Protein AF-A0A2V8KK31-F1 (afdb_monomer_lite)

pLDDT: mean 83.71, std 9.14, range [52.72, 93.0]

Secondary structure (DSSP, 8-state):
-EEEE-TT--SEEEEEEETTEEEEEE---S-HHHHHHHHHHHHHHHHHHHTT-S------BHHHHHHHHHHHHTTTS-HHHHHHHHHHHHHHHHHHTTSBGGG--HHHHH-

Foldseek 3Di:
DDWDDDPPDLWIWDWDDDPNDIDIDTLRDNDPVSSVVSVVVVVVVVVCVVVVVPPPDPFDFPQVVLVVVLVVCVVVDDPVVSVVSVVVVVVCCVQRRRPTPSPDDPVSVVD

Structure (mmCIF, N/CA/C/O backbone):
data_AF-A0A2V8KK31-F1
#
_entry.id   AF-A0A2V8KK31-F1
#
loop_
_atom_site.group_PDB
_atom_site.id
_atom_site.type_symbol
_atom_site.label_atom_id
_atom_site.label_alt_id
_atom_site.label_comp_id
_atom_site.label_asym_id
_atom_site.label_entity_id
_atom_site.label_seq_id
_atom_site.pdbx_PDB_ins_code
_atom_site.Cartn_x
_atom_site.Cartn_y
_atom_site.Cartn_z
_atom_site.occupancy
_atom_site.B_iso_or_equiv
_atom_site.auth_seq_id
_atom_site.auth_comp_id
_atom_site.auth_asym_id
_atom_site.auth_atom_id
_atom_site.pdbx_PDB_model_num
ATOM 1 N N . MET A 1 1 ? -18.142 -15.011 10.668 1.00 59.56 1 MET A N 1
ATOM 2 C CA . MET A 1 1 ? -17.737 -13.586 10.744 1.00 59.56 1 MET A CA 1
ATOM 3 C C . MET A 1 1 ? -17.951 -13.119 12.162 1.00 59.56 1 MET A C 1
ATOM 5 O O . MET A 1 1 ? -19.031 -13.358 12.693 1.00 59.56 1 MET A O 1
ATOM 9 N N . ALA A 1 2 ? -16.948 -12.504 12.780 1.00 81.12 2 ALA A N 1
ATOM 10 C CA . ALA A 1 2 ? -17.057 -12.041 14.157 1.00 81.12 2 ALA A CA 1
ATOM 11 C C . ALA A 1 2 ? -16.791 -10.536 14.220 1.00 81.12 2 ALA A C 1
ATOM 13 O O . ALA A 1 2 ? -15.685 -10.082 13.942 1.00 81.12 2 ALA A O 1
ATOM 14 N N . LEU A 1 3 ? -17.814 -9.771 14.607 1.00 87.94 3 LEU A N 1
ATOM 15 C CA . LEU A 1 3 ? -17.661 -8.389 15.045 1.00 87.94 3 LEU A CA 1
ATOM 16 C C . LEU A 1 3 ? -17.689 -8.392 16.572 1.00 87.94 3 LEU A C 1
ATOM 18 O O . LEU A 1 3 ? -18.703 -8.747 17.171 1.00 87.94 3 LEU A O 1
ATOM 22 N N . PHE A 1 4 ? -16.588 -8.008 17.204 1.00 88.81 4 PHE A N 1
ATOM 23 C CA . PHE A 1 4 ? -16.431 -8.121 18.650 1.00 88.81 4 PHE A CA 1
ATOM 24 C C . PHE A 1 4 ? -15.670 -6.933 19.231 1.00 88.81 4 PHE A C 1
ATOM 26 O O . PHE A 1 4 ? -15.134 -6.073 18.530 1.00 88.81 4 PHE A O 1
ATOM 33 N N . LYS A 1 5 ? -15.658 -6.872 20.557 1.00 89.25 5 LYS A N 1
ATOM 34 C CA . LYS A 1 5 ? -15.027 -5.820 21.341 1.00 89.25 5 LYS A CA 1
ATOM 35 C C . LYS A 1 5 ? -14.205 -6.487 22.432 1.00 89.25 5 LYS A C 1
ATOM 37 O O . LYS A 1 5 ? -14.700 -7.395 23.093 1.00 89.25 5 LYS A O 1
ATOM 42 N N . TYR A 1 6 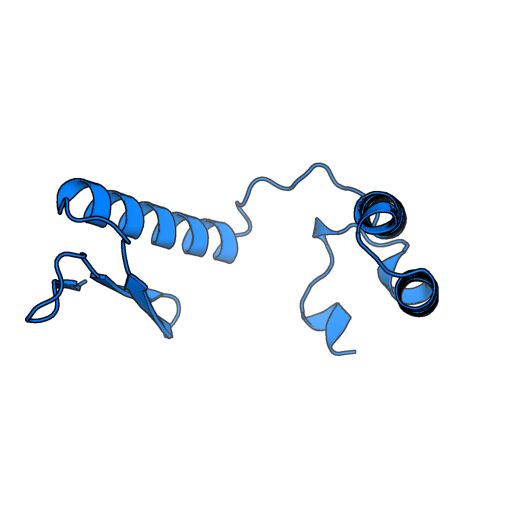? -12.959 -6.058 22.605 1.00 85.31 6 TYR A N 1
ATOM 43 C CA . TYR A 1 6 ? -12.142 -6.582 23.696 1.00 85.31 6 TYR A CA 1
ATOM 44 C C . TYR A 1 6 ? -12.604 -6.011 25.039 1.00 85.31 6 TYR A C 1
ATOM 46 O O . TYR A 1 6 ? -13.003 -4.839 25.089 1.00 85.31 6 TYR A O 1
ATOM 54 N N . PRO A 1 7 ? -12.492 -6.790 26.128 1.00 84.19 7 PRO A N 1
ATOM 55 C CA . PRO A 1 7 ? -12.673 -6.279 27.481 1.00 84.19 7 PRO A CA 1
ATOM 56 C C . PRO A 1 7 ? -11.825 -5.016 27.697 1.00 84.19 7 PRO A C 1
ATOM 58 O O . PRO A 1 7 ? -10.670 -4.951 27.277 1.00 84.19 7 PRO A O 1
ATOM 61 N N . GLY A 1 8 ? -12.418 -3.967 28.270 1.00 84.00 8 GLY A N 1
ATOM 62 C CA . GLY A 1 8 ? -11.738 -2.692 28.543 1.00 84.00 8 GLY A CA 1
A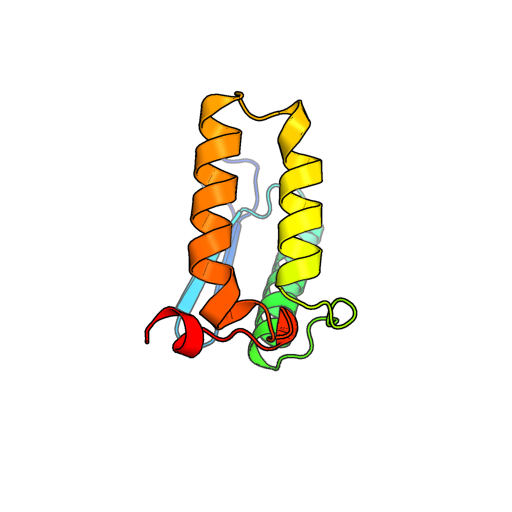TOM 63 C C . GLY A 1 8 ? -11.528 -1.749 27.344 1.00 84.00 8 GLY A C 1
ATOM 64 O O . GLY A 1 8 ? -11.297 -0.558 27.548 1.00 84.00 8 GLY A O 1
ATOM 65 N N . LYS A 1 9 ? -11.668 -2.199 26.087 1.00 83.88 9 LYS A N 1
ATOM 66 C CA . LYS A 1 9 ? -11.503 -1.326 24.905 1.00 83.88 9 LYS A CA 1
ATOM 67 C C . LYS A 1 9 ? -12.839 -0.817 24.395 1.00 83.88 9 LYS A C 1
ATOM 69 O O . LYS A 1 9 ? -13.780 -1.580 24.259 1.00 83.88 9 LYS A O 1
ATOM 74 N N . LYS A 1 10 ? -12.935 0.470 24.039 1.00 87.06 10 LYS A N 1
ATOM 75 C CA . LYS A 1 10 ? -14.172 1.076 23.492 1.00 87.06 10 LYS A CA 1
ATOM 76 C C . LYS A 1 10 ? -14.353 0.868 21.979 1.00 87.06 10 LYS A C 1
ATOM 78 O O . LYS A 1 10 ? -15.412 1.207 21.458 1.00 87.06 10 LYS A O 1
ATOM 83 N N . THR A 1 11 ? -13.355 0.296 21.313 1.00 90.56 11 THR A N 1
ATOM 84 C CA . THR A 1 11 ? -13.265 0.153 19.855 1.00 90.56 11 THR A CA 1
ATOM 85 C C . THR A 1 11 ? -13.740 -1.220 19.388 1.00 90.56 11 THR A C 1
ATOM 87 O O . THR A 1 11 ? -13.426 -2.231 20.015 1.00 90.56 11 THR A O 1
ATOM 90 N N . TRP A 1 12 ? -14.460 -1.254 18.269 1.00 91.19 12 TRP A N 1
ATOM 91 C CA . TRP A 1 12 ? -14.866 -2.489 17.602 1.00 91.19 12 TRP A CA 1
ATOM 92 C C . TRP A 1 12 ? -13.738 -3.092 16.766 1.00 91.19 12 TRP A C 1
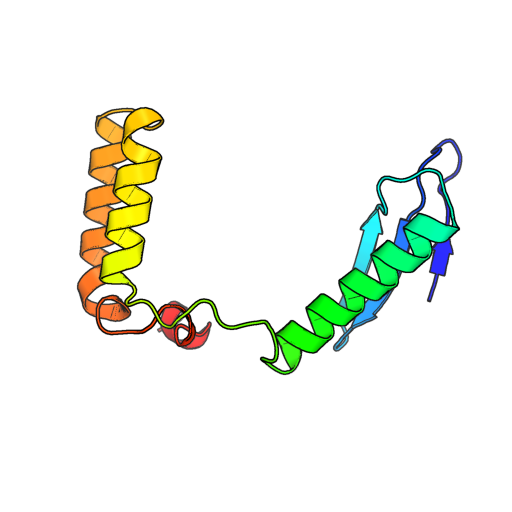ATOM 94 O O . TRP A 1 12 ? -12.937 -2.376 16.166 1.00 91.19 12 TRP A O 1
ATOM 104 N N . TYR A 1 13 ? -13.715 -4.416 16.701 1.00 90.81 13 TYR A N 1
ATOM 105 C CA . TYR A 1 13 ? -12.821 -5.214 15.873 1.00 90.81 13 TYR A CA 1
ATOM 106 C C . TYR A 1 13 ? -13.655 -6.159 15.022 1.00 90.81 13 TYR A C 1
ATOM 108 O O . TYR A 1 13 ? -14.721 -6.603 15.455 1.00 90.81 13 TYR A O 1
ATOM 116 N N . TYR A 1 14 ? -13.170 -6.457 13.825 1.00 91.19 14 TYR A N 1
ATOM 117 C CA . TYR A 1 14 ? -13.787 -7.430 12.937 1.00 91.19 14 TYR A CA 1
ATOM 118 C C . TYR A 1 14 ? -12.784 -8.509 12.549 1.00 91.19 14 TYR A C 1
ATOM 120 O O . TYR A 1 14 ? -11.573 -8.278 12.488 1.00 91.19 14 TYR A O 1
ATOM 128 N N . GLU A 1 15 ? -13.314 -9.700 12.305 1.00 91.56 15 GLU A N 1
ATOM 129 C CA . GLU A 1 15 ? -12.558 -10.857 11.861 1.00 91.56 15 GLU A CA 1
ATOM 130 C C . GLU A 1 15 ? -13.335 -11.640 10.799 1.00 91.56 15 GLU A C 1
ATOM 132 O O . GLU A 1 15 ? -14.507 -12.004 10.988 1.00 91.56 15 GLU A O 1
ATOM 137 N N . PHE A 1 16 ? -12.653 -11.934 9.694 1.00 90.50 16 PHE A N 1
ATOM 138 C CA . PHE A 1 16 ? -13.154 -12.781 8.621 1.00 90.50 16 PHE A CA 1
ATOM 139 C C . PHE A 1 16 ? -12.023 -13.552 7.934 1.00 90.50 16 PHE A C 1
ATOM 141 O O . PHE A 1 16 ? -10.852 -13.209 8.064 1.00 90.50 16 PHE A O 1
ATOM 148 N N . HIS A 1 17 ? -12.390 -14.600 7.199 1.00 86.81 17 HIS A N 1
ATOM 149 C CA . HIS A 1 17 ? -11.469 -15.337 6.338 1.00 86.81 17 HIS A CA 1
ATOM 150 C C . HIS A 1 17 ? -11.641 -14.859 4.897 1.00 86.81 17 HIS A C 1
ATOM 152 O O . HIS A 1 17 ? -12.770 -14.642 4.455 1.0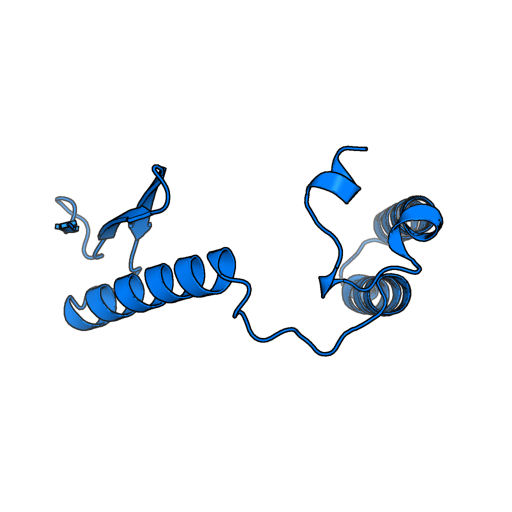0 86.81 17 HIS A O 1
ATOM 158 N N . PHE A 1 18 ? -10.535 -14.692 4.183 1.00 83.06 18 PHE A N 1
ATOM 159 C CA . PHE A 1 18 ? -10.499 -14.343 2.770 1.00 83.06 18 PHE A CA 1
ATOM 160 C C . PHE A 1 18 ? -9.359 -15.109 2.098 1.00 83.06 18 PHE A C 1
ATOM 162 O O . PHE A 1 18 ? -8.233 -15.060 2.585 1.00 83.06 18 PHE A O 1
ATOM 169 N N . ALA A 1 19 ? -9.658 -15.852 1.027 1.00 79.88 19 ALA A N 1
ATOM 170 C CA . ALA A 1 19 ? -8.682 -16.665 0.287 1.00 79.88 19 ALA A CA 1
ATOM 171 C C . ALA A 1 19 ? -7.792 -17.569 1.179 1.00 79.88 19 ALA A C 1
ATOM 173 O O . ALA A 1 19 ? -6.593 -17.696 0.960 1.00 79.88 19 ALA A O 1
ATOM 174 N N . GLY A 1 20 ? -8.367 -18.168 2.231 1.00 79.50 20 GLY A N 1
ATOM 175 C CA . GLY A 1 20 ? -7.638 -19.018 3.186 1.00 79.50 20 GLY A CA 1
ATOM 176 C C . GLY A 1 20 ? -6.865 -18.263 4.278 1.00 79.50 20 GLY A C 1
ATOM 177 O O . GLY A 1 20 ? -6.449 -18.875 5.259 1.00 79.50 20 GLY A O 1
ATOM 178 N N . GLN A 1 21 ? -6.737 -16.937 4.184 1.00 81.38 21 GLN A N 1
ATOM 179 C CA . GLN A 1 21 ? -6.110 -16.102 5.206 1.00 81.38 21 GLN A CA 1
ATOM 180 C C . GLN A 1 21 ? -7.145 -15.525 6.178 1.00 81.38 21 GLN A C 1
ATOM 182 O O . GLN A 1 21 ? -8.207 -15.037 5.786 1.00 81.38 21 GLN A O 1
ATOM 187 N N . LYS A 1 22 ? -6.823 -15.536 7.474 1.00 87.06 22 LYS A N 1
ATOM 188 C CA . LYS A 1 22 ? -7.622 -14.886 8.518 1.00 87.06 22 LYS A CA 1
ATOM 189 C C . LYS A 1 22 ? -7.215 -13.417 8.659 1.00 87.06 22 LYS A C 1
ATOM 191 O O . LYS A 1 22 ? -6.093 -13.115 9.055 1.00 87.06 22 LYS A O 1
ATOM 196 N N . VAL A 1 23 ? -8.142 -12.507 8.374 1.00 84.94 23 VAL A N 1
ATOM 197 C CA . VAL A 1 23 ? -7.970 -11.054 8.504 1.00 84.94 23 VAL A CA 1
ATOM 198 C C . VAL A 1 23 ? -8.628 -10.592 9.798 1.00 84.94 23 VAL A C 1
ATOM 200 O O . VAL A 1 23 ? -9.823 -10.807 10.009 1.00 84.94 23 VAL A O 1
ATOM 203 N N . ARG A 1 24 ? -7.848 -9.947 10.672 1.00 89.12 24 ARG A N 1
ATOM 204 C CA . ARG A 1 24 ? -8.305 -9.399 11.955 1.00 89.12 24 ARG A CA 1
ATOM 205 C C . ARG A 1 24 ? -7.825 -7.961 12.094 1.00 89.12 24 ARG A C 1
ATOM 207 O O . ARG A 1 24 ? -6.645 -7.721 12.327 1.00 89.12 24 ARG A O 1
ATOM 214 N N . GLU A 1 25 ? -8.744 -7.008 12.004 1.00 86.94 25 GLU A N 1
ATOM 215 C CA . GLU A 1 25 ? -8.409 -5.583 12.023 1.00 86.94 25 GLU A CA 1
ATOM 216 C C . GLU A 1 25 ? -9.319 -4.803 12.989 1.00 86.94 25 GLU A C 1
ATOM 218 O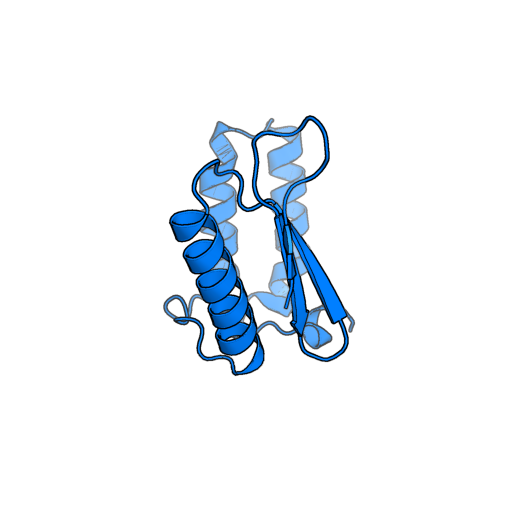 O . GLU A 1 25 ? -10.434 -5.208 13.338 1.00 86.94 25 GLU A O 1
ATOM 223 N N . SER A 1 26 ? -8.824 -3.662 13.474 1.00 88.50 26 SER A N 1
ATOM 224 C CA . SER A 1 26 ? -9.623 -2.748 14.291 1.00 88.50 26 SER A CA 1
ATOM 225 C C . SER A 1 26 ? -10.485 -1.864 13.396 1.00 88.50 26 SER A C 1
ATOM 227 O O . SER A 1 26 ? -9.955 -1.186 12.518 1.00 88.50 26 SER A O 1
ATOM 229 N N . ALA A 1 27 ? -11.774 -1.737 13.697 1.00 85.94 27 ALA A N 1
ATOM 230 C CA . ALA A 1 27 ? -12.652 -0.794 13.009 1.00 85.94 27 ALA A CA 1
ATOM 231 C C . ALA A 1 27 ? -12.397 0.676 13.398 1.00 85.94 27 ALA A C 1
ATOM 233 O O . ALA A 1 27 ? -13.025 1.571 12.839 1.00 85.94 27 ALA A O 1
ATOM 234 N N . LYS A 1 28 ? -11.532 0.933 14.398 1.00 87.75 28 LYS A N 1
ATOM 235 C CA . LYS A 1 28 ? -11.174 2.268 14.935 1.00 87.75 28 LYS A CA 1
ATOM 236 C C . LYS A 1 28 ? -12.373 3.151 15.321 1.00 87.75 28 LYS A C 1
ATOM 238 O O . LYS A 1 28 ? -12.234 4.352 15.509 1.00 87.75 28 LYS A O 1
ATOM 243 N N . THR A 1 29 ? -13.546 2.552 15.500 1.00 86.81 29 THR A N 1
ATOM 244 C CA . THR A 1 29 ? -14.792 3.239 15.840 1.00 86.81 29 THR A CA 1
ATOM 245 C C . THR A 1 29 ? -15.448 2.611 17.062 1.00 86.81 29 THR A C 1
ATOM 247 O O . THR A 1 29 ? -15.244 1.435 17.374 1.00 86.81 29 THR A O 1
ATOM 250 N N . ARG A 1 30 ? -16.264 3.409 17.754 1.00 87.94 30 ARG A N 1
ATOM 251 C CA . ARG A 1 30 ? -17.091 2.987 18.894 1.00 87.94 30 ARG A CA 1
ATOM 252 C C . ARG A 1 30 ? -18.495 2.547 18.465 1.00 87.94 30 ARG A C 1
ATOM 254 O O . ARG A 1 30 ? -19.195 1.910 19.249 1.00 87.94 30 ARG A O 1
ATOM 261 N N . SER A 1 31 ? -18.898 2.854 17.230 1.00 88.75 31 SER A N 1
ATOM 262 C CA . SER A 1 31 ? -20.219 2.516 16.697 1.00 88.75 31 SER A CA 1
ATOM 263 C C . SER A 1 31 ? -20.218 1.162 15.987 1.00 88.75 31 SER A C 1
ATOM 265 O O . SER A 1 31 ? -19.426 0.928 15.074 1.00 88.75 31 SER A O 1
ATOM 267 N N . LYS A 1 32 ? -21.148 0.281 16.374 1.00 86.75 32 LYS A N 1
ATOM 268 C CA . LYS A 1 32 ? -21.304 -1.063 15.791 1.00 86.75 32 LYS A CA 1
ATOM 269 C C . LYS A 1 32 ? -21.684 -1.004 14.307 1.00 86.75 32 LYS A C 1
ATOM 271 O O . LYS A 1 32 ? -21.227 -1.827 13.520 1.00 86.75 32 LYS A O 1
ATOM 276 N N . THR A 1 33 ? -22.499 -0.021 13.919 1.00 90.00 33 THR A N 1
ATOM 277 C CA . THR A 1 33 ? -22.962 0.149 12.533 1.00 90.00 33 THR A CA 1
ATOM 278 C C . THR A 1 33 ? -21.825 0.581 11.613 1.00 90.00 33 THR A C 1
ATOM 280 O O . THR A 1 33 ? -21.646 -0.003 10.547 1.00 90.00 33 THR A O 1
ATOM 283 N N . ILE A 1 34 ? -21.005 1.541 12.052 1.00 89.75 34 ILE A N 1
ATOM 284 C CA . ILE A 1 34 ? -19.807 1.975 11.317 1.00 89.75 34 ILE A CA 1
ATOM 285 C C . ILE A 1 34 ? -18.801 0.826 11.227 1.00 89.75 34 ILE A C 1
ATOM 287 O O . ILE A 1 34 ? -18.216 0.616 10.170 1.00 89.75 34 ILE A O 1
ATOM 291 N N . ALA A 1 35 ? -18.643 0.038 12.293 1.00 89.00 35 ALA A N 1
ATOM 292 C CA . ALA A 1 35 ? -17.732 -1.099 12.286 1.00 89.00 35 ALA A CA 1
ATOM 293 C C . ALA A 1 35 ? -18.146 -2.189 11.284 1.00 89.00 35 ALA A C 1
ATOM 295 O O . ALA A 1 35 ? -17.294 -2.716 10.576 1.00 89.00 35 ALA A O 1
ATOM 296 N N . ARG A 1 36 ? -19.453 -2.462 11.160 1.00 90.50 36 ARG A N 1
ATOM 297 C CA . ARG A 1 36 ? -19.994 -3.362 10.131 1.00 90.50 36 ARG A CA 1
ATOM 298 C C . ARG A 1 36 ? -19.756 -2.826 8.714 1.00 90.50 36 ARG A C 1
ATOM 300 O O . ARG A 1 36 ? -19.357 -3.586 7.842 1.00 90.50 36 ARG A O 1
ATOM 307 N N . ARG A 1 37 ? -19.955 -1.524 8.477 1.00 90.75 37 ARG A N 1
ATOM 308 C CA . ARG A 1 37 ? -19.652 -0.913 7.166 1.00 90.75 37 ARG A CA 1
ATOM 309 C C . ARG A 1 37 ? -18.159 -0.967 6.833 1.00 90.75 37 ARG A C 1
ATOM 311 O O . ARG A 1 37 ? -17.805 -1.231 5.691 1.00 90.75 37 ARG A O 1
ATOM 318 N N . ALA A 1 38 ? -17.293 -0.730 7.818 1.00 88.56 38 ALA A N 1
ATOM 319 C CA . ALA A 1 38 ? -15.843 -0.801 7.645 1.00 88.56 38 ALA A CA 1
ATOM 320 C C . ALA A 1 38 ? -15.386 -2.217 7.266 1.00 88.56 38 ALA A C 1
ATOM 322 O O . ALA A 1 38 ? -14.593 -2.369 6.343 1.00 88.56 38 ALA A O 1
ATOM 323 N N . GLU A 1 39 ? -15.931 -3.242 7.923 1.00 90.88 39 GLU A N 1
ATOM 324 C CA . GLU A 1 39 ? -15.698 -4.641 7.557 1.00 90.88 39 GLU A CA 1
ATOM 325 C C . GLU A 1 39 ? -16.137 -4.930 6.113 1.00 90.88 39 GLU A C 1
ATOM 327 O O . GLU A 1 39 ? -15.349 -5.450 5.328 1.00 90.88 39 GLU A O 1
ATOM 332 N N . GLN A 1 40 ? -17.377 -4.576 5.750 1.00 89.75 40 GLN A N 1
ATOM 333 C CA . GLN A 1 40 ? -17.911 -4.809 4.403 1.00 89.75 40 GLN A CA 1
ATOM 334 C C . GLN A 1 40 ? -17.043 -4.151 3.332 1.00 89.75 40 GLN A C 1
ATOM 336 O O . GLN A 1 40 ? -16.697 -4.790 2.344 1.00 89.75 40 GLN A O 1
ATOM 341 N N . LYS A 1 41 ? -16.638 -2.897 3.559 1.00 89.06 41 LYS A N 1
ATOM 342 C CA . LYS A 1 41 ? -15.731 -2.184 2.662 1.00 89.06 41 LYS A CA 1
ATOM 343 C C . LYS A 1 41 ? -14.377 -2.884 2.557 1.00 89.06 41 LYS A C 1
ATOM 345 O O . LYS A 1 41 ? -13.876 -3.051 1.455 1.00 89.06 41 LYS A O 1
ATOM 350 N N . ARG A 1 42 ? -13.802 -3.331 3.677 1.00 87.81 42 ARG A N 1
ATOM 351 C CA . ARG A 1 42 ? -12.511 -4.031 3.682 1.00 87.81 42 ARG A CA 1
ATOM 352 C C . ARG A 1 42 ? -12.568 -5.340 2.899 1.00 87.81 42 ARG A C 1
ATOM 354 O O . ARG A 1 42 ? -11.625 -5.658 2.184 1.00 87.81 42 ARG A O 1
ATOM 361 N N . ARG A 1 43 ? -13.668 -6.087 3.016 1.00 86.38 43 ARG A N 1
ATOM 362 C CA . ARG A 1 43 ? -13.892 -7.283 2.202 1.00 86.38 43 ARG A CA 1
ATOM 363 C C . ARG A 1 43 ? -14.032 -6.933 0.725 1.00 86.38 43 ARG A C 1
ATOM 365 O O . ARG A 1 43 ? -13.347 -7.549 -0.075 1.00 86.38 43 ARG A O 1
ATOM 372 N N . ALA A 1 44 ? -14.850 -5.939 0.386 1.00 86.19 44 ALA A N 1
ATOM 373 C CA . ALA A 1 44 ? -15.010 -5.498 -0.997 1.00 86.19 44 ALA A CA 1
ATOM 374 C C . ALA A 1 44 ? -13.671 -5.057 -1.607 1.00 86.19 44 ALA A C 1
ATOM 376 O O . ALA A 1 44 ? -13.363 -5.430 -2.724 1.00 86.19 44 ALA A O 1
ATOM 377 N N . GLU A 1 45 ? -12.816 -4.356 -0.858 1.00 82.50 45 GLU A N 1
ATOM 378 C CA . GLU A 1 45 ? -11.465 -3.992 -1.311 1.00 82.50 45 GLU A CA 1
ATOM 379 C C . GLU A 1 45 ? -10.568 -5.212 -1.576 1.00 82.50 45 GLU A C 1
ATOM 381 O O . GLU A 1 45 ? -9.738 -5.176 -2.485 1.00 82.50 45 GLU A O 1
ATOM 386 N N . LEU A 1 46 ? -10.703 -6.275 -0.775 1.00 83.50 46 LEU A N 1
ATOM 387 C CA . LEU A 1 46 ? -9.982 -7.531 -0.982 1.00 83.50 46 LEU A CA 1
ATOM 388 C C . LEU A 1 46 ? -10.543 -8.312 -2.174 1.00 83.50 46 LEU A C 1
ATOM 390 O O . LEU A 1 46 ? -9.759 -8.829 -2.958 1.00 83.50 46 LEU A O 1
ATOM 394 N N . GLU A 1 47 ? -11.864 -8.354 -2.346 1.00 82.62 47 GLU A N 1
ATOM 395 C CA . GLU A 1 47 ? -12.539 -8.968 -3.498 1.00 82.62 47 GLU A CA 1
ATOM 396 C C . GLU A 1 47 ? -12.210 -8.221 -4.797 1.00 82.62 47 GLU A C 1
ATOM 398 O O . GLU A 1 47 ? -11.780 -8.835 -5.767 1.00 82.62 47 GLU A O 1
ATOM 403 N N . GLU A 1 48 ? -12.315 -6.892 -4.809 1.00 79.06 48 GLU A N 1
ATOM 404 C CA . GLU A 1 48 ? -11.929 -6.045 -5.942 1.00 79.06 48 GLU A CA 1
ATOM 405 C C . GLU A 1 48 ? -10.438 -6.167 -6.262 1.00 79.06 48 GLU A C 1
ATOM 407 O O . GLU A 1 48 ? -10.060 -6.162 -7.431 1.00 79.06 48 GLU A O 1
ATOM 412 N N . GLY A 1 49 ? -9.580 -6.277 -5.243 1.00 69.12 49 GLY A N 1
ATOM 413 C CA . GLY A 1 49 ? -8.153 -6.530 -5.425 1.00 69.12 49 GLY A CA 1
ATOM 414 C C . GLY A 1 49 ? -7.879 -7.913 -6.016 1.00 69.12 49 GLY A C 1
ATOM 415 O O . GLY A 1 49 ? -7.116 -8.024 -6.968 1.00 69.12 49 GLY A O 1
ATOM 416 N N . TYR A 1 50 ? -8.539 -8.948 -5.494 1.00 71.44 50 TYR A N 1
ATOM 417 C CA . TYR A 1 50 ? -8.395 -10.334 -5.941 1.00 71.44 50 TYR A CA 1
ATOM 418 C C . TYR A 1 50 ? -8.915 -10.549 -7.367 1.00 71.44 50 TYR A C 1
ATOM 420 O O . TYR A 1 50 ? -8.294 -11.254 -8.153 1.00 71.44 50 TYR A O 1
ATOM 428 N N . HIS A 1 51 ? -10.024 -9.900 -7.724 1.00 70.44 51 HIS A N 1
ATOM 429 C CA . HIS A 1 51 ? -10.610 -9.956 -9.063 1.00 70.44 51 HIS A CA 1
ATOM 430 C C . HIS A 1 51 ? -10.048 -8.898 -10.029 1.00 70.44 51 HIS A C 1
ATOM 432 O O . HIS A 1 51 ? -10.516 -8.803 -11.161 1.00 70.44 51 HIS A O 1
ATOM 438 N N . GLY A 1 52 ? -9.072 -8.082 -9.610 1.00 63.88 52 GLY A N 1
ATOM 439 C CA . GLY A 1 52 ? -8.467 -7.043 -10.454 1.00 63.88 52 GLY A CA 1
ATOM 440 C C . GLY A 1 52 ? -9.415 -5.899 -10.855 1.00 63.88 52 GLY A C 1
ATOM 441 O O . GLY A 1 52 ? -9.117 -5.152 -11.784 1.00 63.88 52 GLY A O 1
ATOM 442 N N . LEU A 1 53 ? -10.550 -5.745 -10.163 1.00 61.03 53 LEU A N 1
ATOM 443 C CA . LEU A 1 53 ? -11.599 -4.746 -10.427 1.00 61.03 53 LEU A CA 1
ATOM 444 C C . LEU A 1 53 ? -11.319 -3.378 -9.795 1.00 61.03 53 LEU A C 1
ATOM 446 O O . LEU A 1 53 ? -12.071 -2.423 -10.007 1.00 61.03 53 LEU A O 1
ATOM 450 N N . LYS A 1 54 ? -10.246 -3.257 -9.008 1.00 58.66 54 LYS A N 1
ATOM 451 C CA . LYS A 1 54 ? -9.842 -1.982 -8.415 1.00 58.66 54 LYS A CA 1
ATOM 452 C C . LYS A 1 54 ? -9.652 -0.960 -9.537 1.00 58.66 54 LYS A C 1
ATOM 454 O O . LYS A 1 54 ? -8.904 -1.235 -10.472 1.00 58.66 54 LYS A O 1
ATOM 459 N N . LYS A 1 55 ? -10.316 0.207 -9.450 1.00 52.72 55 LYS A N 1
ATOM 460 C CA . LYS A 1 55 ? -10.189 1.303 -10.433 1.00 52.72 55 LYS A CA 1
ATOM 461 C C . LYS A 1 55 ? -8.713 1.509 -10.769 1.00 52.72 55 LYS A C 1
ATOM 463 O O . LYS A 1 55 ? -7.974 2.074 -9.959 1.00 52.72 55 LYS A O 1
ATOM 468 N N . ARG A 1 56 ? -8.293 1.032 -11.946 1.00 53.94 56 ARG A N 1
ATOM 469 C CA . ARG A 1 56 ? -6.951 1.272 -12.465 1.00 53.94 56 ARG A CA 1
ATOM 470 C C . ARG A 1 56 ? -6.794 2.787 -12.521 1.00 53.94 56 ARG A C 1
ATOM 472 O O . ARG A 1 56 ? -7.543 3.468 -13.221 1.00 53.94 56 ARG A O 1
ATOM 479 N N . GLN A 1 57 ? -5.867 3.319 -11.722 1.00 57.69 57 GLN A N 1
ATOM 480 C CA . GLN A 1 57 ? -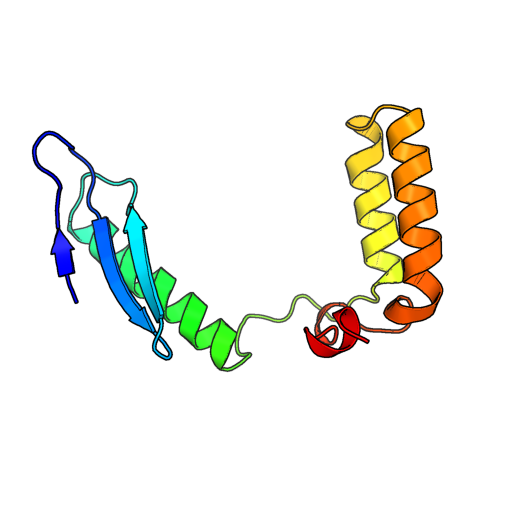5.293 4.634 -11.999 1.00 57.69 57 GLN A CA 1
ATOM 481 C C . GLN A 1 57 ? -4.936 4.640 -13.486 1.00 57.69 57 GLN A C 1
ATOM 483 O O . GLN A 1 57 ? -4.468 3.611 -13.983 1.00 57.69 57 GLN A O 1
ATOM 488 N N . ALA A 1 58 ? -5.224 5.740 -14.192 1.00 60.06 58 ALA A N 1
ATOM 489 C CA . ALA A 1 58 ? -4.943 5.827 -15.622 1.00 60.06 58 ALA A CA 1
ATOM 490 C C . ALA A 1 58 ? -3.531 5.281 -15.888 1.00 60.06 58 ALA A C 1
ATOM 492 O O . ALA A 1 58 ? -2.629 5.609 -15.109 1.00 60.06 58 ALA A O 1
ATOM 493 N N . PRO A 1 59 ? -3.348 4.412 -16.895 1.00 63.72 59 PRO A N 1
ATOM 494 C CA . PRO A 1 59 ? -2.091 3.710 -17.096 1.00 63.72 59 PRO A CA 1
ATOM 495 C C . PRO A 1 59 ? -0.965 4.734 -17.258 1.00 63.72 59 PRO A C 1
ATOM 497 O O . PRO A 1 59 ? -0.893 5.456 -18.250 1.00 63.72 59 PRO A O 1
ATOM 500 N N . ARG A 1 60 ? -0.114 4.830 -16.234 1.00 79.38 60 ARG A N 1
ATOM 501 C CA . ARG A 1 60 ? 1.090 5.661 -16.222 1.00 79.38 60 ARG A CA 1
ATOM 502 C C . ARG A 1 60 ? 2.298 4.749 -16.337 1.00 79.38 60 ARG A C 1
ATOM 504 O O . ARG A 1 60 ? 2.348 3.698 -15.694 1.00 79.38 60 ARG A O 1
ATOM 511 N N . LEU A 1 61 ? 3.275 5.177 -17.128 1.00 85.50 61 LEU A N 1
ATOM 512 C CA . LEU A 1 61 ? 4.585 4.536 -17.177 1.00 85.50 61 LEU A CA 1
ATOM 513 C C . LEU A 1 61 ? 5.275 4.675 -15.820 1.00 85.50 61 LEU A C 1
ATOM 515 O O . LEU A 1 61 ? 5.226 5.745 -15.205 1.00 85.50 61 LEU A O 1
ATOM 519 N N . PHE A 1 62 ? 5.967 3.620 -15.391 1.00 86.94 62 PHE A N 1
ATOM 520 C CA . PHE A 1 62 ? 6.747 3.624 -14.154 1.00 86.94 62 PHE A CA 1
ATOM 521 C C . PHE A 1 62 ? 7.716 4.807 -14.102 1.00 86.94 62 PHE A C 1
ATOM 523 O O . PHE A 1 62 ? 7.784 5.493 -13.090 1.00 86.94 62 PHE A O 1
ATOM 530 N N . LYS A 1 63 ? 8.398 5.104 -15.217 1.00 85.19 63 LYS A N 1
ATOM 531 C CA . LYS A 1 63 ? 9.352 6.217 -15.308 1.00 85.19 63 LYS A CA 1
ATOM 532 C C . LYS A 1 63 ? 8.722 7.566 -14.942 1.00 85.19 63 LYS A C 1
ATOM 534 O O . LYS A 1 63 ? 9.286 8.309 -14.149 1.00 85.19 63 LYS A O 1
ATOM 539 N N . VAL A 1 64 ? 7.530 7.850 -15.470 1.00 86.44 64 VAL A N 1
ATOM 540 C CA . VAL A 1 64 ? 6.829 9.121 -15.222 1.00 86.44 64 VAL A CA 1
ATOM 541 C C . VAL A 1 64 ? 6.430 9.240 -13.753 1.00 86.44 64 VAL A C 1
ATOM 543 O O . VAL A 1 64 ? 6.657 10.275 -13.134 1.00 86.44 64 VAL A O 1
ATOM 546 N N . ALA A 1 65 ? 5.889 8.174 -13.163 1.00 87.06 65 ALA A N 1
ATOM 547 C CA . ALA A 1 65 ? 5.508 8.202 -11.753 1.00 87.06 65 ALA A CA 1
ATOM 548 C C . ALA A 1 65 ? 6.708 8.199 -10.797 1.00 87.06 65 ALA A C 1
ATOM 550 O O . ALA A 1 65 ? 6.624 8.784 -9.720 1.00 87.06 65 ALA A O 1
ATOM 551 N N . ALA A 1 66 ? 7.816 7.561 -11.176 1.00 87.75 66 ALA A N 1
ATOM 552 C CA . ALA A 1 66 ? 9.063 7.586 -10.422 1.00 87.75 66 ALA A CA 1
ATOM 553 C C . ALA A 1 66 ? 9.621 9.017 -10.334 1.00 87.75 66 ALA A C 1
ATOM 555 O O . ALA A 1 66 ? 9.974 9.473 -9.245 1.00 87.75 66 ALA A O 1
ATOM 556 N N . ASP A 1 67 ? 9.612 9.752 -11.450 1.00 88.00 67 ASP A N 1
ATOM 557 C CA . ASP A 1 67 ? 10.024 11.157 -11.497 1.00 88.00 67 ASP A CA 1
ATOM 558 C C . ASP A 1 67 ? 9.074 12.063 -10.686 1.00 88.00 67 ASP A C 1
ATOM 560 O O . ASP A 1 67 ? 9.531 12.900 -9.901 1.00 88.00 67 ASP A O 1
ATOM 564 N N . GLU A 1 68 ? 7.752 11.869 -10.800 1.00 89.19 68 GLU A N 1
ATOM 565 C CA . GLU A 1 68 ? 6.750 12.590 -9.995 1.00 89.19 68 GLU A CA 1
ATOM 566 C C . GLU A 1 68 ? 6.923 12.329 -8.489 1.00 89.19 68 GLU A C 1
ATOM 568 O O . GLU A 1 68 ? 6.854 13.254 -7.674 1.00 89.19 68 GLU A O 1
ATOM 573 N N . TRP A 1 69 ? 7.177 11.076 -8.102 1.00 89.81 69 TRP A N 1
ATOM 574 C CA . TRP A 1 69 ? 7.417 10.696 -6.712 1.00 89.81 69 TRP A CA 1
ATOM 575 C C . TRP A 1 69 ? 8.692 11.341 -6.167 1.00 89.81 69 TRP A C 1
ATOM 577 O O . TRP A 1 69 ? 8.685 11.892 -5.063 1.00 89.81 69 TRP A O 1
ATOM 587 N N . LEU A 1 70 ? 9.768 11.346 -6.955 1.00 90.50 70 LEU A N 1
ATOM 588 C CA . LEU A 1 70 ? 11.027 11.980 -6.578 1.00 90.50 70 LEU A CA 1
ATOM 589 C C . LEU A 1 70 ? 10.859 13.502 -6.413 1.00 90.50 70 LEU A C 1
ATOM 591 O O . LEU A 1 70 ? 11.362 14.080 -5.445 1.00 90.50 70 LEU A O 1
ATOM 595 N N . ALA A 1 71 ? 10.090 14.152 -7.293 1.00 89.25 71 ALA A N 1
ATOM 596 C CA . ALA A 1 71 ? 9.746 15.570 -7.182 1.00 89.25 71 ALA A CA 1
ATOM 597 C C . ALA A 1 71 ? 8.913 15.871 -5.924 1.00 89.25 71 ALA A C 1
ATOM 599 O O . ALA A 1 71 ? 9.197 16.837 -5.214 1.00 89.25 71 ALA A O 1
ATOM 600 N N . MET A 1 72 ? 7.942 15.011 -5.600 1.00 89.25 72 MET A N 1
ATOM 601 C CA . MET A 1 72 ? 7.124 15.120 -4.388 1.00 89.25 72 MET A CA 1
ATOM 602 C C . MET A 1 72 ? 7.952 14.954 -3.108 1.00 89.25 72 MET A C 1
ATOM 604 O O . MET A 1 72 ? 7.670 15.600 -2.101 1.00 89.25 72 MET A O 1
ATOM 608 N N . LYS A 1 73 ? 8.971 14.088 -3.124 1.00 87.50 73 LYS A N 1
ATOM 609 C CA . LYS A 1 73 ? 9.818 13.801 -1.958 1.00 87.50 73 LYS A CA 1
ATOM 610 C C . LYS A 1 73 ? 10.969 14.784 -1.768 1.00 87.50 73 LYS A C 1
ATOM 612 O O . LYS A 1 73 ? 11.458 14.917 -0.647 1.00 87.50 73 LYS A O 1
ATOM 617 N N . LYS A 1 74 ? 11.360 15.517 -2.812 1.00 85.94 74 LYS A N 1
ATOM 618 C CA . LYS A 1 74 ? 12.411 16.545 -2.782 1.00 85.94 74 LYS A CA 1
ATOM 619 C C . LYS A 1 74 ? 12.326 17.543 -1.607 1.00 85.94 74 LYS A C 1
ATOM 621 O O . LYS A 1 74 ? 13.368 17.772 -1.005 1.00 85.94 74 LYS A O 1
ATOM 626 N N . PRO A 1 75 ? 11.165 18.127 -1.237 1.00 87.88 75 PRO A N 1
ATOM 627 C CA . PRO A 1 75 ? 11.087 19.059 -0.104 1.00 87.88 75 PRO A CA 1
ATOM 628 C C . PRO A 1 75 ? 11.215 18.388 1.273 1.00 87.88 75 PRO A C 1
ATOM 630 O O . PRO A 1 75 ? 11.492 19.068 2.255 1.00 87.88 75 PRO A O 1
ATOM 633 N N . THR A 1 76 ? 10.985 17.075 1.372 1.00 89.06 76 THR A N 1
ATOM 634 C CA . THR A 1 76 ? 10.987 16.339 2.649 1.00 89.06 76 THR A CA 1
ATOM 635 C C . THR A 1 76 ? 12.286 15.568 2.882 1.00 89.06 76 THR A C 1
ATOM 637 O O . THR A 1 76 ? 12.639 15.284 4.024 1.00 89.06 76 THR A O 1
ATOM 640 N N . LEU A 1 77 ? 12.996 15.195 1.816 1.00 87.81 77 LEU A N 1
ATOM 641 C CA . LEU A 1 77 ? 14.221 14.409 1.903 1.00 87.81 77 LEU A CA 1
ATOM 642 C C . LEU A 1 77 ? 15.451 15.288 2.126 1.00 87.81 77 LEU A C 1
ATOM 644 O O . LEU A 1 77 ? 15.636 16.317 1.481 1.00 87.81 77 LEU A O 1
ATOM 648 N N . ALA A 1 78 ? 16.353 14.811 2.985 1.00 90.19 78 ALA A N 1
ATOM 649 C CA . ALA A 1 78 ? 17.697 15.363 3.074 1.00 90.19 78 ALA A CA 1
ATOM 650 C C . ALA A 1 78 ? 18.434 15.197 1.725 1.00 90.19 78 ALA A C 1
ATOM 652 O O . ALA A 1 78 ? 18.216 14.196 1.032 1.00 90.19 78 ALA A O 1
ATOM 653 N N . PRO A 1 79 ? 19.367 16.100 1.362 1.00 88.12 79 PRO A N 1
ATOM 654 C CA . PRO A 1 79 ? 20.051 16.064 0.064 1.00 88.12 79 PRO A CA 1
ATOM 655 C C . PRO A 1 79 ? 20.738 14.726 -0.248 1.00 88.12 79 PRO A C 1
ATOM 657 O O . PRO A 1 79 ? 20.676 14.235 -1.373 1.00 88.12 79 PRO A O 1
ATOM 660 N N . LYS A 1 80 ? 21.349 14.096 0.764 1.00 90.31 80 LYS A N 1
ATOM 661 C CA . LYS A 1 80 ? 21.997 12.784 0.626 1.00 90.31 80 LYS A CA 1
ATOM 662 C C . LYS A 1 80 ? 20.985 11.667 0.355 1.00 90.31 80 LYS A C 1
ATOM 664 O O . LYS A 1 80 ? 21.225 10.831 -0.507 1.00 90.31 80 LYS A O 1
ATOM 669 N N . SER A 1 81 ? 19.847 11.678 1.046 1.00 88.62 81 SER A N 1
ATOM 670 C CA . SER A 1 81 ? 18.771 10.705 0.827 1.00 88.62 81 SER A CA 1
ATOM 671 C C . SER A 1 81 ? 18.152 10.865 -0.557 1.00 88.62 81 SER A C 1
ATOM 673 O O . SER A 1 81 ? 17.919 9.873 -1.231 1.00 88.62 81 SER A O 1
ATOM 675 N N . TYR A 1 82 ? 17.972 12.099 -1.033 1.00 91.94 82 TYR A N 1
ATOM 676 C CA . TYR A 1 82 ? 17.489 12.357 -2.390 1.00 91.94 82 TYR A CA 1
ATOM 677 C C . TYR A 1 82 ? 18.408 11.757 -3.468 1.00 91.94 82 TYR A C 1
ATOM 679 O O . TYR A 1 82 ? 17.923 11.168 -4.431 1.00 91.94 82 TYR A O 1
ATOM 687 N N . LEU A 1 83 ? 19.732 11.869 -3.302 1.00 90.81 83 LEU A N 1
ATOM 688 C CA . LEU A 1 83 ? 20.698 11.246 -4.215 1.00 90.81 83 LEU A CA 1
ATOM 689 C C . LEU A 1 83 ? 20.614 9.718 -4.197 1.00 90.81 83 LEU A C 1
ATOM 691 O O . LEU A 1 83 ? 20.662 9.104 -5.258 1.00 90.81 83 LEU A O 1
ATOM 695 N N . ILE A 1 84 ? 20.462 9.117 -3.014 1.00 91.50 84 ILE A N 1
ATOM 696 C CA . ILE A 1 84 ? 20.297 7.665 -2.871 1.00 91.50 84 ILE A CA 1
ATOM 697 C C . ILE A 1 84 ? 19.034 7.204 -3.601 1.00 91.50 84 ILE A C 1
ATOM 699 O O . ILE A 1 84 ? 19.110 6.300 -4.426 1.00 91.50 84 ILE A O 1
ATOM 703 N N . GLU A 1 85 ? 17.900 7.868 -3.376 1.00 89.50 85 GLU A N 1
ATOM 704 C CA . GLU A 1 85 ? 16.641 7.524 -4.045 1.00 89.50 85 GLU A CA 1
ATOM 705 C C . GLU A 1 85 ? 16.730 7.688 -5.565 1.00 89.50 85 GLU A C 1
ATOM 707 O O . GLU A 1 85 ? 16.267 6.832 -6.317 1.00 89.50 85 GLU A O 1
ATOM 712 N N . LYS A 1 86 ? 17.396 8.745 -6.042 1.00 92.00 86 LYS A N 1
ATOM 713 C CA . LYS A 1 86 ? 17.635 8.942 -7.476 1.00 92.00 86 LYS A CA 1
ATOM 714 C C . LYS A 1 86 ? 18.452 7.795 -8.081 1.00 92.00 86 LYS A C 1
ATOM 716 O O . LYS A 1 86 ? 18.141 7.346 -9.182 1.00 92.00 86 LYS A O 1
ATOM 721 N N . THR A 1 87 ? 19.479 7.322 -7.379 1.00 93.00 87 THR A N 1
ATOM 722 C CA . THR A 1 87 ? 20.292 6.176 -7.812 1.00 93.00 87 THR A CA 1
ATOM 723 C C . THR A 1 87 ? 19.494 4.873 -7.756 1.00 93.00 87 THR A C 1
ATOM 725 O O . THR A 1 87 ? 19.551 4.082 -8.687 1.00 93.00 87 THR A O 1
ATOM 728 N N . ASN A 1 88 ? 18.659 4.665 -6.738 1.00 91.12 88 ASN A N 1
ATOM 729 C CA . ASN A 1 88 ? 17.784 3.492 -6.676 1.00 91.12 88 ASN A CA 1
ATOM 730 C C . ASN A 1 88 ? 16.839 3.435 -7.885 1.00 91.12 88 ASN A C 1
ATOM 732 O O . ASN A 1 88 ? 16.708 2.396 -8.532 1.00 91.12 88 ASN A O 1
ATOM 736 N N . LEU A 1 89 ? 16.230 4.568 -8.247 1.00 91.44 89 LEU A N 1
ATOM 737 C CA . LEU A 1 89 ? 15.366 4.645 -9.425 1.00 91.44 89 LEU A CA 1
ATOM 738 C C . LEU A 1 89 ? 16.131 4.397 -10.731 1.00 91.44 89 LEU A C 1
ATOM 740 O O . LEU A 1 89 ? 15.556 3.825 -11.660 1.00 91.44 89 LEU A O 1
ATOM 744 N N . SER A 1 90 ? 17.416 4.759 -10.822 1.00 90.75 90 SER A N 1
ATOM 745 C CA . SER A 1 90 ? 18.213 4.491 -12.027 1.00 90.75 90 SER A CA 1
ATOM 746 C C . SER A 1 90 ? 18.441 2.995 -12.255 1.00 90.75 90 SER A C 1
ATOM 748 O O . SER A 1 90 ? 18.450 2.568 -13.406 1.00 90.75 90 SER A O 1
ATOM 750 N N . HIS A 1 91 ? 18.524 2.188 -11.193 1.00 90.94 91 HIS A N 1
ATOM 751 C CA . HIS A 1 91 ? 18.603 0.726 -11.289 1.00 90.94 91 HIS A CA 1
ATOM 752 C C . HIS A 1 91 ? 17.268 0.075 -11.669 1.00 90.94 91 HIS A C 1
ATOM 754 O O . HIS A 1 91 ? 17.252 -0.934 -12.369 1.00 90.94 91 HIS A O 1
ATOM 760 N N . LEU A 1 92 ? 16.146 0.666 -11.253 1.00 88.69 92 LEU A N 1
ATOM 761 C CA . LEU A 1 92 ? 14.804 0.151 -11.549 1.00 88.69 92 LEU A CA 1
ATOM 762 C C . LEU A 1 92 ? 14.304 0.558 -12.944 1.00 88.69 92 LEU A C 1
ATOM 764 O O . LEU A 1 92 ? 13.473 -0.127 -13.538 1.00 88.69 92 LEU A O 1
ATOM 768 N N . THR A 1 93 ? 14.816 1.660 -13.498 1.00 88.88 93 THR A N 1
ATOM 769 C CA . THR A 1 93 ? 14.363 2.204 -14.789 1.00 88.88 93 THR A CA 1
ATOM 770 C C . THR A 1 93 ? 14.575 1.250 -15.980 1.00 88.88 93 THR A C 1
ATOM 772 O O . THR A 1 93 ? 13.661 1.155 -16.798 1.00 88.88 93 THR A O 1
ATOM 775 N N . PRO A 1 94 ? 15.696 0.515 -16.118 1.00 89.50 94 PRO A N 1
ATOM 776 C CA . PRO A 1 94 ? 15.875 -0.448 -17.208 1.00 89.50 94 PRO A CA 1
ATOM 777 C C . PRO A 1 94 ? 14.831 -1.572 -17.215 1.00 89.50 94 PRO A C 1
ATOM 779 O O . PRO A 1 94 ? 14.351 -1.955 -18.279 1.00 89.50 94 PRO A O 1
ATOM 782 N N . VAL A 1 95 ? 14.447 -2.061 -16.032 1.00 87.31 95 VAL A N 1
ATOM 783 C CA . VAL A 1 95 ? 13.549 -3.217 -15.871 1.00 87.31 95 VAL A CA 1
ATOM 784 C C . VAL A 1 95 ? 12.079 -2.801 -15.919 1.00 87.31 95 VAL A C 1
ATOM 786 O O . VAL A 1 95 ? 11.274 -3.410 -16.621 1.00 87.31 95 VAL A O 1
ATOM 789 N N . PHE A 1 96 ? 11.720 -1.732 -15.206 1.00 86.38 96 PHE A N 1
ATOM 790 C CA . PHE A 1 96 ? 10.327 -1.319 -15.026 1.00 86.38 96 PHE A CA 1
ATOM 791 C C . PHE A 1 96 ? 9.946 -0.080 -15.831 1.00 86.38 96 PHE A C 1
ATOM 793 O O . PHE A 1 96 ? 8.764 0.180 -16.015 1.00 86.38 96 PHE A O 1
ATOM 800 N N . GLY A 1 97 ? 10.905 0.700 -16.334 1.00 81.75 97 GLY A N 1
ATOM 801 C CA . GLY A 1 97 ? 10.649 2.030 -16.901 1.00 81.75 97 GLY A CA 1
ATOM 802 C C . GLY A 1 97 ? 9.718 2.048 -18.114 1.00 81.75 97 GLY A C 1
ATOM 803 O O . GLY A 1 97 ? 9.013 3.037 -18.311 1.00 81.75 97 GLY A O 1
ATOM 804 N N . HIS A 1 98 ? 9.692 0.963 -18.891 1.00 84.06 98 HIS A N 1
ATOM 805 C CA . HIS A 1 98 ? 8.800 0.774 -20.040 1.00 84.06 98 HIS A CA 1
ATOM 806 C C . HIS A 1 98 ? 7.478 0.075 -19.676 1.00 84.06 98 HIS A C 1
ATOM 808 O O . HIS A 1 98 ? 6.592 -0.024 -20.522 1.00 84.06 98 HIS A O 1
ATOM 814 N N . LYS A 1 99 ? 7.327 -0.394 -18.431 1.00 84.19 99 LYS A N 1
ATOM 815 C CA . LYS A 1 99 ? 6.106 -1.025 -17.931 1.00 84.19 99 LYS A CA 1
ATOM 816 C C . LYS A 1 99 ? 5.140 0.029 -17.396 1.00 84.19 99 LYS A C 1
ATOM 818 O O . LYS A 1 99 ? 5.530 1.076 -16.863 1.00 84.19 99 LYS A O 1
ATOM 823 N N . LEU A 1 100 ? 3.853 -0.262 -17.527 1.00 83.94 100 LEU A N 1
ATOM 824 C CA . LEU A 1 100 ? 2.814 0.472 -16.821 1.00 83.94 100 LEU A CA 1
ATOM 825 C C . LEU A 1 100 ? 2.819 0.040 -15.358 1.00 83.94 100 LEU A C 1
ATOM 827 O O . LEU A 1 100 ? 2.968 -1.137 -15.058 1.00 83.94 100 LEU A O 1
ATOM 831 N N . ILE A 1 101 ? 2.598 0.978 -14.439 1.00 81.38 101 ILE A N 1
ATOM 832 C CA . ILE A 1 101 ? 2.540 0.673 -12.996 1.00 81.38 101 ILE A CA 1
ATOM 833 C C . ILE A 1 101 ? 1.442 -0.350 -12.691 1.00 81.38 101 ILE A C 1
ATOM 835 O O . ILE A 1 101 ? 1.581 -1.155 -11.778 1.00 81.38 101 ILE A O 1
ATOM 839 N N . SER A 1 102 ? 0.351 -0.317 -13.459 1.00 75.94 102 SER A N 1
ATOM 840 C CA . SER A 1 102 ? -0.761 -1.262 -13.347 1.00 75.94 102 SER A CA 1
ATOM 841 C C . SER A 1 102 ? -0.412 -2.693 -13.743 1.00 75.94 102 SER A C 1
ATOM 843 O O . SER A 1 102 ? -1.175 -3.595 -13.404 1.00 75.94 102 SER A O 1
ATOM 845 N N . ASP A 1 103 ? 0.687 -2.874 -14.470 1.00 77.25 103 ASP A N 1
ATOM 846 C CA . ASP A 1 103 ? 1.071 -4.136 -15.100 1.00 77.25 103 ASP A CA 1
ATOM 847 C C . ASP A 1 103 ? 2.308 -4.749 -14.424 1.00 77.25 103 ASP A C 1
ATOM 849 O O . ASP A 1 103 ? 2.785 -5.787 -14.864 1.00 77.25 103 ASP A O 1
ATOM 853 N N . ILE A 1 104 ? 2.828 -4.115 -13.364 1.00 81.31 104 ILE A N 1
ATOM 854 C CA . ILE A 1 104 ? 3.894 -4.673 -12.526 1.00 81.31 104 ILE A CA 1
ATOM 855 C C . ILE A 1 104 ? 3.255 -5.666 -11.553 1.00 81.31 104 ILE A C 1
ATOM 857 O O . ILE A 1 104 ? 2.506 -5.265 -10.658 1.00 81.31 104 ILE A O 1
ATOM 861 N N . ASP A 1 105 ? 3.559 -6.949 -11.721 1.00 78.38 105 ASP A N 1
ATOM 862 C CA . ASP A 1 105 ? 3.095 -8.037 -10.862 1.00 78.38 105 ASP A CA 1
ATOM 863 C C . ASP A 1 105 ? 4.225 -8.537 -9.941 1.00 78.38 105 ASP A C 1
ATOM 865 O O . ASP A 1 105 ? 5.400 -8.214 -10.112 1.00 78.38 105 ASP A O 1
ATOM 869 N N . ALA A 1 106 ? 3.884 -9.357 -8.946 1.00 76.81 106 ALA A N 1
ATOM 870 C CA . ALA A 1 106 ? 4.841 -9.918 -7.993 1.00 76.81 106 ALA A CA 1
ATOM 871 C C . ALA A 1 106 ? 5.962 -10.722 -8.674 1.00 76.81 106 ALA A C 1
ATOM 873 O O . ALA A 1 106 ? 7.083 -10.743 -8.172 1.00 76.81 106 ALA A O 1
ATOM 874 N N . LYS A 1 107 ? 5.671 -11.334 -9.829 1.00 77.88 107 LYS A N 1
ATOM 875 C CA . LYS A 1 107 ? 6.658 -12.061 -10.641 1.00 77.88 107 LYS A CA 1
ATOM 876 C C . LYS A 1 107 ? 7.755 -11.144 -11.169 1.00 77.88 107 LYS A C 1
ATOM 878 O O . LYS A 1 107 ? 8.921 -11.502 -11.107 1.00 77.88 107 LYS A O 1
ATOM 883 N N . ASP A 1 108 ? 7.388 -9.935 -11.593 1.00 79.25 108 ASP A N 1
ATOM 884 C CA . ASP A 1 108 ? 8.343 -8.954 -12.108 1.00 79.25 108 ASP A CA 1
ATOM 885 C C . ASP A 1 108 ? 9.305 -8.432 -11.027 1.00 79.25 108 ASP A C 1
ATOM 887 O O . ASP A 1 108 ? 10.293 -7.788 -11.360 1.00 79.25 108 ASP A O 1
ATOM 891 N N . ILE A 1 109 ? 8.990 -8.653 -9.745 1.00 82.38 109 ILE A N 1
ATOM 892 C CA . ILE A 1 109 ? 9.799 -8.235 -8.590 1.00 82.38 109 ILE A CA 1
ATOM 893 C C . ILE A 1 109 ? 10.730 -9.366 -8.122 1.00 82.38 109 ILE A C 1
ATOM 895 O O . ILE A 1 109 ? 11.751 -9.088 -7.496 1.00 82.38 109 ILE A O 1
ATOM 899 N N . SER A 1 110 ? 10.361 -10.627 -8.365 1.00 79.62 110 SER A N 1
ATOM 900 C CA . SER A 1 110 ? 11.094 -11.803 -7.883 1.00 79.62 110 SER A CA 1
ATOM 901 C C . SER A 1 110 ? 12.133 -12.364 -8.857 1.00 79.62 110 SER A C 1
ATOM 903 O O . SER A 1 110 ? 12.960 -13.159 -8.411 1.00 79.62 110 SER A O 1
ATOM 905 N N . ASP A 1 111 ? 12.050 -12.001 -10.140 1.00 57.53 111 ASP A N 1
ATOM 906 C CA . ASP A 1 111 ? 13.032 -12.352 -11.182 1.00 57.53 111 ASP A CA 1
ATOM 907 C C . ASP A 1 111 ? 14.298 -11.480 -11.095 1.00 57.53 111 ASP A C 1
ATOM 909 O O . ASP A 1 111 ? 15.407 -12.035 -11.285 1.00 57.53 111 ASP A O 1
#

Radius of gyration: 19.81 Å; chains: 1; bounding box: 45×38×49 Å

Sequence (111 aa):
MALFKYPGKKTWYYEFHFAGQKVRESAKTRSKTIARRAEQKRRAELEEGYHGLKKRQAPRLFKVAADEWLAMKKPTLAPKSYLIEKTNLSHLTPVFGHKLISDIDAKDISD